Protein AF-A0A7M3XMI4-F1 (afdb_monomer_lite)

Structure (mmCIF, N/CA/C/O backbone):
data_AF-A0A7M3XMI4-F1
#
_entry.id   AF-A0A7M3XMI4-F1
#
loop_
_atom_site.group_PDB
_atom_site.id
_atom_site.type_symbol
_atom_site.label_atom_id
_atom_site.label_alt_id
_atom_site.label_comp_id
_atom_site.label_asym_id
_atom_site.label_entity_id
_atom_site.label_seq_id
_atom_site.pdbx_PDB_ins_code
_atom_site.Cartn_x
_atom_site.Cartn_y
_atom_site.Cartn_z
_atom_site.occupancy
_atom_site.B_iso_or_equiv
_atom_site.auth_seq_id
_atom_site.auth_comp_id
_atom_site.auth_asym_id
_atom_site.auth_atom_id
_atom_site.pdbx_PDB_model_num
ATOM 1 N N . MET A 1 1 ? -15.483 0.957 11.793 1.00 88.44 1 MET A N 1
ATOM 2 C CA . MET A 1 1 ? -15.196 -0.340 11.145 1.00 88.44 1 MET A CA 1
ATOM 3 C C . MET A 1 1 ? -15.914 -0.475 9.823 1.00 88.44 1 MET A C 1
ATOM 5 O O . MET A 1 1 ? -15.221 -0.377 8.829 1.00 88.44 1 MET A O 1
ATOM 9 N N . GLY A 1 2 ? -17.250 -0.562 9.784 1.00 89.38 2 GLY A N 1
ATOM 10 C CA . GLY A 1 2 ? -17.995 -0.797 8.534 1.00 89.38 2 GLY A CA 1
ATOM 11 C C . GLY A 1 2 ? -17.576 0.072 7.342 1.00 89.38 2 GLY A C 1
ATOM 12 O O . GLY A 1 2 ? -17.250 -0.465 6.293 1.00 89.38 2 GLY A O 1
ATOM 13 N N . ILE A 1 3 ? -17.485 1.396 7.522 1.00 91.50 3 ILE A N 1
ATOM 14 C CA . ILE A 1 3 ? -17.041 2.318 6.457 1.00 91.50 3 ILE A CA 1
ATOM 15 C C . ILE A 1 3 ? -15.616 1.995 5.978 1.00 91.50 3 ILE A C 1
ATOM 17 O O . ILE A 1 3 ? -15.371 1.897 4.783 1.00 91.50 3 ILE A O 1
ATOM 21 N N . ILE A 1 4 ? -14.679 1.788 6.906 1.00 91.50 4 ILE A N 1
ATOM 22 C CA . ILE A 1 4 ? -13.281 1.481 6.572 1.00 91.50 4 ILE A CA 1
ATOM 23 C C . ILE A 1 4 ? -13.189 0.137 5.844 1.00 91.50 4 ILE A C 1
ATOM 25 O O . ILE A 1 4 ? -12.456 0.021 4.874 1.00 91.50 4 ILE A O 1
ATOM 29 N N . SER A 1 5 ? -13.972 -0.863 6.247 1.00 92.81 5 SER A N 1
ATOM 30 C CA . SER A 1 5 ? -14.013 -2.164 5.571 1.00 92.81 5 SER A CA 1
ATOM 31 C C . SER A 1 5 ? -14.500 -2.063 4.130 1.00 92.81 5 SER A C 1
ATOM 33 O O . SER A 1 5 ? -13.981 -2.774 3.281 1.00 92.81 5 SER A O 1
ATOM 35 N N . ILE A 1 6 ? -15.440 -1.160 3.836 1.00 94.00 6 ILE A N 1
ATOM 36 C CA . ILE A 1 6 ? -15.873 -0.889 2.458 1.00 94.00 6 ILE A CA 1
ATOM 37 C C . ILE A 1 6 ? -14.713 -0.312 1.639 1.00 94.00 6 ILE A C 1
ATOM 39 O O . ILE A 1 6 ? -14.473 -0.773 0.529 1.00 94.00 6 ILE A O 1
ATOM 43 N N . PHE A 1 7 ? -13.950 0.636 2.193 1.00 93.75 7 PHE A N 1
ATOM 44 C CA . PHE A 1 7 ? -12.753 1.148 1.518 1.00 93.75 7 PHE A CA 1
ATOM 45 C C . PHE A 1 7 ? -11.704 0.058 1.276 1.00 93.75 7 PHE A C 1
ATOM 47 O O . PHE A 1 7 ? -11.093 0.039 0.215 1.00 93.75 7 PHE A O 1
ATOM 54 N N . MET A 1 8 ? -11.544 -0.887 2.205 1.00 95.81 8 MET A N 1
ATOM 55 C CA . MET A 1 8 ? -10.636 -2.025 2.020 1.00 95.81 8 MET A CA 1
ATOM 56 C C . MET A 1 8 ? -11.102 -2.958 0.894 1.00 95.81 8 MET A C 1
ATOM 58 O O . MET A 1 8 ? -10.282 -3.411 0.106 1.00 95.81 8 MET A O 1
ATOM 62 N N . VAL A 1 9 ? -12.415 -3.185 0.751 1.00 95.81 9 VAL A N 1
ATOM 63 C CA . VAL A 1 9 ? -12.970 -3.920 -0.400 1.00 95.81 9 VAL A CA 1
ATOM 64 C C . VAL A 1 9 ? -12.641 -3.205 -1.711 1.00 95.81 9 VAL A C 1
ATOM 66 O O . VAL A 1 9 ? -12.188 -3.846 -2.655 1.00 95.81 9 VAL A O 1
ATOM 69 N N . LEU A 1 10 ? -12.828 -1.883 -1.770 1.00 94.00 10 LEU A N 1
ATOM 70 C CA . LEU A 1 10 ? -12.463 -1.095 -2.952 1.00 94.00 10 LEU A CA 1
ATOM 71 C C . LEU A 1 10 ? -10.960 -1.172 -3.248 1.00 94.00 10 LEU A C 1
ATOM 73 O O . LEU A 1 10 ? -10.587 -1.296 -4.409 1.00 94.00 10 LEU A O 1
ATOM 77 N N . GLY A 1 11 ? -10.113 -1.165 -2.215 1.00 92.31 11 GLY A N 1
ATOM 78 C CA . GLY A 1 11 ? -8.669 -1.366 -2.349 1.00 92.31 11 GLY A CA 1
ATOM 79 C C . GLY A 1 11 ? -8.318 -2.720 -2.965 1.00 92.31 11 GLY A C 1
ATOM 80 O O . GLY A 1 11 ? -7.512 -2.778 -3.889 1.00 92.31 11 GLY A O 1
ATOM 81 N N . THR A 1 12 ? -8.980 -3.798 -2.534 1.00 94.31 12 THR A N 1
ATOM 82 C CA . THR A 1 12 ? -8.828 -5.125 -3.152 1.00 94.31 12 THR A CA 1
ATOM 83 C C . THR A 1 12 ? -9.244 -5.123 -4.618 1.00 94.31 12 THR A C 1
ATOM 85 O O . THR A 1 12 ? -8.513 -5.645 -5.451 1.00 94.31 12 THR A O 1
ATOM 88 N N . PHE A 1 13 ? -10.389 -4.523 -4.955 1.00 94.44 13 PHE A N 1
ATOM 89 C CA . PHE A 1 13 ? -10.815 -4.423 -6.353 1.00 94.44 13 PHE A CA 1
ATOM 90 C C . PHE A 1 13 ? -9.825 -3.620 -7.194 1.00 94.44 13 PHE A C 1
ATOM 92 O O . PHE A 1 13 ? -9.484 -4.053 -8.288 1.00 94.44 13 PHE A O 1
ATOM 99 N N . SER A 1 14 ? -9.334 -2.493 -6.676 1.00 92.69 14 SER A N 1
ATOM 100 C CA . SER A 1 14 ? -8.321 -1.687 -7.357 1.00 92.69 14 SER A CA 1
ATOM 101 C C . SER A 1 14 ? -7.074 -2.512 -7.656 1.00 92.69 14 SER A C 1
ATOM 103 O O . SER A 1 14 ? -6.622 -2.517 -8.790 1.00 92.69 14 SER A O 1
ATOM 105 N N . ALA A 1 15 ? -6.567 -3.259 -6.676 1.00 92.88 15 ALA A N 1
ATOM 106 C CA . ALA A 1 15 ? -5.376 -4.087 -6.838 1.00 92.88 15 ALA A CA 1
ATOM 107 C C . ALA A 1 15 ? -5.550 -5.257 -7.820 1.00 92.88 15 ALA A C 1
ATOM 109 O O . ALA A 1 15 ? -4.572 -5.701 -8.398 1.00 92.88 15 ALA A O 1
ATOM 110 N N . ILE A 1 16 ? -6.776 -5.752 -8.021 1.00 90.88 16 ILE A N 1
ATOM 111 C CA . ILE A 1 16 ? -7.072 -6.785 -9.031 1.00 90.88 16 ILE A CA 1
ATOM 112 C C . ILE A 1 16 ? -7.164 -6.175 -10.434 1.00 90.88 16 ILE A C 1
ATOM 114 O O . ILE A 1 16 ? -6.830 -6.827 -11.417 1.00 90.88 16 ILE A O 1
ATOM 118 N N . VAL A 1 17 ? -7.659 -4.942 -10.540 1.00 92.88 17 VAL A N 1
ATOM 119 C CA . VAL A 1 17 ? -7.855 -4.263 -11.828 1.00 92.88 17 VAL A CA 1
ATOM 120 C C . VAL A 1 17 ? -6.558 -3.631 -12.335 1.00 92.88 17 VAL A C 1
ATOM 122 O O . VAL A 1 17 ? -6.354 -3.583 -13.542 1.00 92.88 17 VAL A O 1
ATOM 125 N N . SER A 1 18 ? -5.683 -3.167 -11.442 1.00 91.94 18 SER A N 1
ATOM 126 C CA . SER A 1 18 ? -4.421 -2.517 -11.807 1.00 91.94 18 SER A CA 1
ATOM 127 C C . SER A 1 18 ? -3.514 -3.353 -12.727 1.00 91.94 18 SER A C 1
ATOM 129 O O . SER A 1 18 ? -3.120 -2.781 -13.736 1.00 91.94 18 SER A O 1
ATOM 131 N N . PRO A 1 19 ? -3.232 -4.654 -12.475 1.00 87.88 19 PRO A N 1
ATOM 132 C CA . PRO A 1 19 ? -2.371 -5.450 -13.358 1.00 87.88 19 PRO A CA 1
ATOM 133 C C . PRO A 1 19 ? -2.937 -5.516 -14.768 1.00 87.88 19 PRO A C 1
ATOM 135 O O . PRO A 1 19 ? -2.289 -5.121 -15.721 1.00 87.88 19 PRO A O 1
ATOM 138 N N . PHE A 1 20 ? -4.229 -5.834 -14.873 1.00 88.69 20 PHE A N 1
ATOM 139 C CA . PHE A 1 20 ? -4.921 -5.870 -16.155 1.00 88.69 20 PHE A CA 1
ATOM 140 C C . PHE A 1 20 ? -4.831 -4.542 -16.925 1.00 88.69 20 PHE A C 1
ATOM 142 O O . PHE A 1 20 ? -4.729 -4.543 -18.149 1.00 88.69 20 PHE A O 1
ATOM 149 N N . LEU A 1 21 ? -4.901 -3.401 -16.228 1.00 89.81 21 LEU A N 1
ATOM 150 C CA . LEU A 1 21 ? -4.742 -2.093 -16.862 1.00 89.81 21 LEU A CA 1
ATOM 151 C C . LEU A 1 21 ? -3.305 -1.839 -17.319 1.00 89.81 21 LEU A C 1
ATOM 153 O O . LEU A 1 21 ? -3.144 -1.254 -18.383 1.00 89.81 21 LEU A O 1
ATOM 157 N N . VAL A 1 22 ? -2.300 -2.247 -16.542 1.00 89.56 22 VAL A N 1
ATOM 158 C CA . VAL A 1 22 ? -0.886 -2.099 -16.916 1.00 89.56 22 VAL A CA 1
ATOM 159 C C . VAL A 1 22 ? -0.580 -2.964 -18.133 1.00 89.56 22 VAL A C 1
ATOM 161 O O . VAL A 1 22 ? -0.219 -2.395 -19.154 1.00 89.56 22 VAL A O 1
ATOM 164 N N . ASP A 1 23 ? -0.900 -4.259 -18.095 1.00 87.31 23 ASP A N 1
ATOM 165 C CA . ASP A 1 23 ? -0.691 -5.192 -19.216 1.00 87.31 23 ASP A CA 1
ATOM 166 C C . ASP A 1 23 ? -1.376 -4.718 -20.511 1.00 87.31 23 ASP A C 1
ATOM 168 O O . ASP A 1 23 ? -0.933 -4.990 -21.621 1.00 87.31 23 ASP A O 1
ATOM 172 N N . THR A 1 24 ? -2.508 -4.013 -20.391 1.00 87.19 24 THR A N 1
ATOM 173 C CA . THR A 1 24 ? -3.243 -3.493 -21.556 1.00 87.19 24 THR A CA 1
ATOM 174 C C . THR A 1 24 ? -2.645 -2.195 -22.104 1.00 87.19 24 THR A C 1
ATOM 176 O O . THR A 1 24 ? -2.820 -1.889 -23.284 1.00 87.19 24 THR A O 1
ATOM 179 N N . LEU A 1 25 ? -2.043 -1.369 -21.248 1.00 88.81 25 LEU A N 1
ATOM 180 C CA . LEU A 1 25 ? -1.592 -0.019 -21.599 1.00 88.81 25 LEU A CA 1
ATOM 181 C C . LEU A 1 25 ? -0.086 0.069 -21.850 1.00 88.81 25 LEU A C 1
ATOM 183 O O . LEU A 1 25 ? 0.354 1.061 -22.428 1.00 88.81 25 LEU A O 1
ATOM 187 N N . LEU A 1 26 ? 0.678 -0.920 -21.398 1.00 90.38 26 LEU A N 1
ATOM 188 C CA . LEU A 1 26 ? 2.130 -0.926 -21.400 1.00 90.38 26 LEU A CA 1
ATOM 189 C C . LEU A 1 26 ? 2.587 -2.276 -21.986 1.00 90.38 26 LEU A C 1
ATOM 191 O O . LEU A 1 26 ? 2.638 -3.252 -21.245 1.00 90.38 26 LEU A O 1
ATOM 195 N N . PRO A 1 27 ? 2.792 -2.366 -23.317 1.00 88.94 27 PRO A N 1
ATOM 196 C CA . PRO A 1 27 ? 3.176 -3.619 -23.966 1.00 88.94 27 PRO A CA 1
ATOM 197 C C . PRO A 1 27 ? 4.574 -4.064 -23.532 1.00 88.94 27 PRO A C 1
ATOM 199 O O . PRO A 1 27 ? 5.458 -3.231 -23.336 1.00 88.94 27 PRO A O 1
ATOM 202 N N . ASP A 1 28 ? 4.767 -5.379 -23.427 1.00 88.38 28 ASP A N 1
ATOM 203 C CA . ASP A 1 28 ? 6.043 -5.966 -23.001 1.00 88.38 28 ASP A CA 1
ATOM 204 C C . ASP A 1 28 ? 7.144 -5.806 -24.062 1.00 88.38 28 ASP A C 1
ATOM 206 O O . ASP A 1 28 ? 8.312 -5.699 -23.717 1.00 88.38 28 ASP A O 1
ATOM 210 N N . ASP A 1 29 ? 6.776 -5.797 -25.347 1.00 89.88 29 ASP A N 1
ATOM 211 C CA . ASP A 1 29 ? 7.712 -5.748 -26.474 1.00 89.88 29 ASP A CA 1
ATOM 212 C C . ASP A 1 29 ? 7.720 -4.352 -27.111 1.00 89.88 29 ASP A C 1
ATOM 214 O O . ASP A 1 29 ? 6.685 -3.846 -27.565 1.00 89.88 29 ASP A O 1
ATOM 218 N N . PHE A 1 30 ? 8.900 -3.729 -27.166 1.00 91.75 30 PHE A N 1
ATOM 219 C CA . PHE A 1 30 ? 9.074 -2.416 -27.778 1.00 91.75 30 PHE A CA 1
ATOM 220 C C . PHE A 1 30 ? 8.755 -2.424 -29.283 1.00 91.75 30 PHE A C 1
ATOM 222 O O . PHE A 1 30 ? 8.251 -1.422 -29.799 1.00 91.75 30 PHE A O 1
ATOM 229 N N . GLU A 1 31 ? 8.923 -3.553 -29.986 1.00 91.81 31 GLU A N 1
ATOM 230 C CA . GLU A 1 31 ? 8.556 -3.683 -31.404 1.00 91.81 31 GLU A CA 1
ATOM 231 C C . GLU A 1 31 ? 7.053 -3.458 -31.658 1.00 91.81 31 GLU A C 1
ATOM 233 O O . GLU A 1 31 ? 6.658 -3.071 -32.765 1.00 91.81 31 GLU A O 1
ATOM 238 N N . GLU A 1 32 ? 6.194 -3.660 -30.650 1.00 89.94 32 GLU A N 1
ATOM 239 C CA . GLU A 1 32 ? 4.760 -3.356 -30.745 1.00 89.94 32 GLU A CA 1
ATOM 240 C C . GLU A 1 32 ? 4.476 -1.846 -30.759 1.00 89.94 32 GLU A C 1
ATOM 242 O O . GLU A 1 32 ? 3.444 -1.410 -31.287 1.00 89.94 32 GLU A O 1
ATOM 247 N N . ILE A 1 33 ? 5.388 -1.046 -30.201 1.00 89.38 33 ILE A N 1
ATOM 248 C CA . ILE A 1 33 ? 5.330 0.418 -30.188 1.00 89.38 33 ILE A CA 1
ATOM 249 C C . ILE A 1 33 ? 6.005 0.975 -31.436 1.00 89.38 33 ILE A C 1
ATOM 251 O O . ILE A 1 33 ? 5.394 1.746 -32.184 1.00 89.38 33 ILE A O 1
ATOM 255 N N . GLU A 1 34 ? 7.256 0.583 -31.660 1.00 91.50 34 GLU A N 1
ATOM 256 C CA . GLU A 1 34 ? 8.078 1.025 -32.776 1.00 91.50 34 GLU A CA 1
ATOM 257 C C . GLU A 1 34 ? 8.730 -0.191 -33.445 1.00 91.50 34 GLU A C 1
ATOM 259 O O . GLU A 1 34 ? 9.634 -0.791 -32.876 1.00 91.50 34 GLU A O 1
ATOM 264 N N . PRO A 1 35 ? 8.312 -0.577 -34.663 1.00 93.12 35 PRO A N 1
ATOM 265 C CA . PRO A 1 35 ? 8.911 -1.713 -35.357 1.00 93.12 35 PRO A CA 1
ATOM 266 C C . PRO A 1 35 ? 10.383 -1.472 -35.709 1.00 93.12 35 PRO A C 1
ATOM 268 O O . PRO A 1 35 ? 10.725 -0.392 -36.197 1.00 93.12 35 PRO A O 1
ATOM 271 N N . TYR A 1 36 ? 11.222 -2.507 -35.587 1.00 92.88 36 TYR A N 1
ATOM 272 C CA . TYR A 1 36 ? 12.648 -2.410 -35.912 1.00 92.88 36 TYR A CA 1
ATOM 273 C C . TYR A 1 36 ? 12.891 -1.869 -37.339 1.00 92.88 36 TYR A C 1
ATOM 275 O O . TYR A 1 36 ? 12.364 -2.427 -38.318 1.00 92.88 36 TYR A O 1
ATOM 283 N N . PRO A 1 37 ? 13.720 -0.821 -37.518 1.00 92.00 37 PRO A N 1
ATOM 284 C CA . PRO A 1 37 ? 13.948 -0.200 -38.818 1.00 92.00 37 PRO A CA 1
ATOM 285 C C . PRO A 1 37 ? 14.926 -1.029 -39.667 1.00 92.00 37 PRO A C 1
ATOM 287 O O . PRO A 1 37 ? 16.099 -0.695 -39.829 1.00 92.00 37 PRO A O 1
ATOM 290 N N . VAL A 1 38 ? 14.435 -2.116 -40.272 1.00 91.88 38 VAL A N 1
ATOM 291 C CA . VAL A 1 38 ? 15.240 -3.050 -41.091 1.00 91.88 38 VAL A CA 1
ATOM 292 C C . VAL A 1 38 ? 16.009 -2.327 -42.209 1.00 91.88 38 VAL A C 1
ATOM 294 O O . VAL A 1 38 ? 17.209 -2.563 -42.395 1.00 91.88 38 VAL A O 1
ATOM 297 N N . ASP A 1 39 ? 15.324 -1.421 -42.912 1.00 93.12 39 ASP A N 1
ATOM 298 C CA . ASP A 1 39 ? 15.862 -0.604 -44.010 1.00 93.12 39 ASP A CA 1
ATOM 299 C C . ASP A 1 39 ? 16.403 0.764 -43.540 1.00 93.12 39 ASP A C 1
ATOM 301 O O . ASP A 1 39 ? 16.751 1.609 -44.369 1.00 93.12 39 ASP A O 1
ATOM 305 N N . GLY A 1 40 ? 16.460 0.989 -42.224 1.00 88.75 40 GLY A N 1
ATOM 306 C CA . GLY A 1 40 ? 16.987 2.208 -41.622 1.00 88.75 40 GLY A CA 1
ATOM 307 C C . GLY A 1 40 ? 18.504 2.327 -41.741 1.00 88.75 40 GLY A C 1
ATOM 308 O O . GLY A 1 40 ? 19.232 1.355 -41.985 1.00 88.75 40 GLY A O 1
ATOM 309 N N . SER A 1 41 ? 18.980 3.550 -41.558 1.00 94.25 41 SER A N 1
ATOM 310 C CA . SER A 1 41 ? 20.386 3.865 -41.343 1.00 94.25 41 SER A CA 1
ATOM 311 C C . SER A 1 41 ? 20.917 3.220 -40.058 1.00 94.25 41 SER A C 1
ATOM 313 O O . SER A 1 41 ? 20.162 2.842 -39.167 1.00 94.25 41 SER A O 1
ATOM 315 N N . GLU A 1 42 ? 22.242 3.103 -39.949 1.00 94.38 42 GLU A N 1
ATOM 316 C CA . GLU A 1 42 ? 22.880 2.596 -38.722 1.00 94.38 42 GLU A CA 1
ATOM 317 C C . GLU A 1 42 ? 22.590 3.487 -37.502 1.00 94.38 42 GLU A C 1
ATOM 319 O O . GLU A 1 42 ? 22.568 2.994 -36.384 1.00 94.38 42 GLU A O 1
ATOM 324 N N . GLU A 1 43 ? 22.349 4.784 -37.718 1.00 92.69 43 GLU A N 1
ATOM 325 C CA . GLU A 1 43 ? 21.958 5.725 -36.662 1.00 92.69 43 GLU A CA 1
ATOM 326 C C . GLU A 1 43 ? 20.541 5.425 -36.156 1.00 92.69 43 GLU A C 1
ATOM 328 O O . GLU A 1 43 ? 20.355 5.262 -34.958 1.00 92.69 43 GLU A O 1
ATOM 333 N N . GLU A 1 44 ? 19.577 5.237 -37.064 1.00 91.50 44 GLU A N 1
ATOM 334 C CA . GLU A 1 44 ? 18.193 4.881 -36.708 1.00 91.50 44 GLU A CA 1
ATOM 335 C C . GLU A 1 44 ? 18.108 3.526 -35.988 1.00 91.50 44 GLU A C 1
ATOM 337 O O . GLU A 1 44 ? 17.315 3.362 -35.068 1.00 91.50 44 GLU A O 1
ATOM 342 N N . LYS A 1 45 ? 18.938 2.549 -36.375 1.00 92.94 45 LYS A N 1
ATOM 343 C CA . LYS A 1 45 ? 19.003 1.249 -35.686 1.00 92.94 45 LYS A CA 1
ATOM 344 C C . LYS A 1 45 ? 19.587 1.367 -34.282 1.00 92.94 45 LYS A C 1
ATOM 346 O O . LYS A 1 45 ? 19.084 0.723 -33.373 1.00 92.94 45 LYS A O 1
ATOM 351 N N . ALA A 1 46 ? 20.622 2.188 -34.111 1.00 94.00 46 ALA A N 1
ATOM 352 C CA . ALA A 1 46 ? 21.236 2.408 -32.806 1.00 94.00 46 ALA A CA 1
ATOM 353 C C . ALA A 1 46 ? 20.304 3.167 -31.847 1.00 94.00 46 ALA A C 1
ATOM 355 O O . ALA A 1 46 ? 20.227 2.808 -30.678 1.00 94.00 46 ALA A O 1
ATOM 356 N N . GLU A 1 47 ? 19.578 4.177 -32.337 1.00 92.06 47 GLU A N 1
ATOM 357 C CA . GLU A 1 47 ? 18.571 4.904 -31.548 1.00 92.06 47 GLU A CA 1
ATOM 358 C C . GLU A 1 47 ? 17.423 3.979 -31.125 1.00 92.06 47 GLU A C 1
ATOM 360 O O . GLU A 1 47 ? 16.975 4.020 -29.982 1.00 92.06 47 GLU A O 1
ATOM 365 N N . TRP A 1 48 ? 16.987 3.094 -32.025 1.00 94.88 48 TRP A N 1
ATOM 366 C CA . TRP A 1 48 ? 15.972 2.096 -31.706 1.00 94.88 48 TRP A CA 1
ATOM 367 C C . TRP A 1 48 ? 16.431 1.133 -30.601 1.00 94.88 48 TRP A C 1
ATOM 369 O O . TRP A 1 48 ? 15.693 0.920 -29.646 1.00 94.88 48 TRP A O 1
ATOM 379 N N . GLU A 1 49 ? 17.657 0.602 -30.692 1.00 93.69 49 GLU A N 1
ATOM 380 C CA . GLU A 1 49 ? 18.231 -0.294 -29.670 1.00 93.69 49 GLU A CA 1
ATOM 381 C C . GLU A 1 49 ? 18.381 0.409 -28.305 1.00 93.69 49 GLU A C 1
ATOM 383 O O . GLU A 1 49 ? 18.184 -0.207 -27.261 1.00 93.69 49 GLU A O 1
ATOM 388 N N . GLU A 1 50 ? 18.697 1.708 -28.281 1.00 90.94 50 GLU A N 1
ATOM 389 C CA . GLU A 1 50 ? 18.728 2.495 -27.040 1.00 90.94 50 GLU A CA 1
ATOM 390 C C . GLU A 1 50 ? 17.326 2.655 -26.427 1.00 90.94 50 GLU A C 1
ATOM 392 O O . GLU A 1 50 ? 17.151 2.484 -25.216 1.00 90.94 50 GLU A O 1
ATOM 397 N N . ASN A 1 51 ? 16.321 2.934 -27.260 1.00 90.94 51 ASN A N 1
ATOM 398 C CA . ASN A 1 51 ? 14.933 3.071 -26.821 1.00 90.94 51 ASN A CA 1
ATOM 399 C C . ASN A 1 51 ? 14.333 1.741 -26.341 1.00 90.94 51 ASN A C 1
ATOM 401 O O . ASN A 1 51 ? 13.575 1.749 -25.372 1.00 90.94 51 ASN A O 1
ATOM 405 N N . GLU A 1 52 ? 14.688 0.617 -26.971 1.00 94.25 52 GLU A N 1
ATOM 406 C CA . GLU A 1 52 ? 14.307 -0.733 -26.533 1.00 94.25 52 GLU A CA 1
ATOM 407 C C . GLU A 1 52 ? 14.821 -1.001 -25.114 1.00 94.25 52 GLU A C 1
ATOM 409 O O . GLU A 1 52 ? 14.045 -1.356 -24.232 1.00 94.25 52 GLU A O 1
ATOM 414 N N . VAL A 1 53 ? 16.104 -0.731 -24.851 1.00 91.62 53 VAL A N 1
ATOM 415 C CA . VAL A 1 53 ? 16.692 -0.910 -23.512 1.00 91.62 53 VAL A CA 1
ATOM 416 C C . VAL A 1 53 ? 15.992 -0.034 -22.472 1.00 91.62 53 VAL A C 1
ATOM 418 O O . VAL A 1 53 ? 15.682 -0.496 -21.375 1.00 91.62 53 VAL A O 1
ATOM 421 N N . PHE A 1 54 ? 15.712 1.228 -22.805 1.00 89.75 54 PHE A N 1
ATOM 422 C CA . PHE A 1 54 ? 14.957 2.116 -21.920 1.00 89.75 54 PHE A CA 1
ATOM 423 C C . PHE A 1 54 ? 13.542 1.588 -21.641 1.00 89.75 54 PHE A C 1
ATOM 425 O O . PHE A 1 54 ? 13.042 1.691 -20.517 1.00 89.75 54 PHE A O 1
ATOM 432 N N . TRP A 1 55 ? 12.882 1.047 -22.666 1.00 92.75 55 TRP A N 1
ATOM 433 C CA . TRP A 1 55 ? 11.548 0.478 -22.552 1.00 92.75 55 TRP A CA 1
ATOM 434 C C . TRP A 1 55 ? 11.537 -0.758 -21.649 1.00 92.75 55 TRP A C 1
ATOM 436 O O . TRP A 1 55 ? 10.704 -0.834 -20.747 1.00 92.75 55 TRP A O 1
ATOM 446 N N . ASP A 1 56 ? 12.500 -1.662 -21.812 1.00 92.50 56 ASP A N 1
ATOM 447 C CA . ASP A 1 56 ? 12.645 -2.856 -20.976 1.00 92.50 56 ASP A CA 1
ATOM 448 C C . ASP A 1 56 ? 12.825 -2.494 -19.493 1.00 92.50 56 ASP A C 1
ATOM 450 O O . ASP A 1 56 ? 12.151 -3.056 -18.627 1.00 92.50 56 ASP A O 1
ATOM 454 N N . GLU A 1 57 ? 13.665 -1.498 -19.184 1.00 90.75 57 GLU A N 1
ATOM 455 C CA . GLU A 1 57 ? 13.847 -1.007 -17.810 1.00 90.75 57 GLU A CA 1
ATOM 456 C C . GLU A 1 57 ? 12.553 -0.402 -17.227 1.00 90.75 57 GLU A C 1
ATOM 458 O O . GLU A 1 57 ? 12.265 -0.539 -16.032 1.00 90.75 57 GLU A O 1
ATOM 463 N N . LEU A 1 58 ? 11.745 0.266 -18.059 1.00 91.06 58 LEU A N 1
ATOM 464 C CA . LEU A 1 58 ? 10.436 0.792 -17.665 1.00 91.06 58 LEU A CA 1
ATOM 465 C C . LEU A 1 58 ? 9.446 -0.341 -17.363 1.00 91.06 58 LEU A C 1
ATOM 467 O O . LEU A 1 58 ? 8.755 -0.281 -16.341 1.00 91.06 58 LEU A O 1
ATOM 471 N N . VAL A 1 59 ? 9.361 -1.344 -18.240 1.00 92.50 59 VAL A N 1
ATOM 472 C CA . VAL A 1 59 ? 8.479 -2.510 -18.088 1.00 92.50 59 VAL A CA 1
ATOM 473 C C . VAL A 1 59 ? 8.843 -3.281 -16.818 1.00 92.50 59 VAL A C 1
ATOM 475 O O . VAL A 1 59 ? 7.963 -3.530 -15.992 1.00 92.50 59 VAL A O 1
ATOM 478 N N . GLU A 1 60 ? 10.130 -3.573 -16.599 1.00 91.75 60 GLU A N 1
ATOM 479 C CA . GLU A 1 60 ? 10.620 -4.280 -15.406 1.00 91.75 60 GLU A CA 1
ATOM 480 C C . GLU A 1 60 ? 10.240 -3.537 -14.114 1.00 91.75 60 GLU A C 1
ATOM 482 O O . GLU A 1 60 ? 9.710 -4.136 -13.175 1.00 91.75 60 GLU A O 1
ATOM 487 N N . TYR A 1 61 ? 10.409 -2.210 -14.083 1.00 91.62 61 TYR A N 1
ATOM 488 C CA . TYR A 1 61 ? 9.999 -1.389 -12.942 1.00 91.62 61 TYR A CA 1
ATOM 489 C C . TYR A 1 61 ? 8.497 -1.507 -12.632 1.00 91.62 61 TYR A C 1
ATOM 491 O O . TYR A 1 61 ? 8.095 -1.614 -11.464 1.00 91.62 61 TYR A O 1
ATOM 499 N N . TYR A 1 62 ? 7.644 -1.473 -13.661 1.00 91.88 62 TYR A N 1
ATOM 500 C CA . TYR A 1 62 ? 6.202 -1.612 -13.473 1.00 91.88 62 TYR A CA 1
ATOM 501 C C . TYR A 1 62 ? 5.808 -3.028 -13.055 1.00 91.88 62 TYR A C 1
ATOM 503 O O . TYR A 1 62 ? 4.937 -3.148 -12.192 1.00 91.88 62 TYR A O 1
ATOM 511 N N . ASP A 1 63 ? 6.454 -4.072 -13.573 1.00 91.62 63 ASP A N 1
ATOM 512 C CA . ASP A 1 63 ? 6.201 -5.457 -13.161 1.00 91.62 63 ASP A CA 1
ATOM 513 C C . ASP A 1 63 ? 6.518 -5.667 -11.668 1.00 91.62 63 ASP A C 1
ATOM 515 O O . ASP A 1 63 ? 5.684 -6.158 -10.894 1.00 91.62 63 ASP A O 1
ATOM 519 N N . GLU A 1 64 ? 7.662 -5.159 -11.192 1.00 92.00 64 GLU A N 1
ATOM 520 C CA . GLU A 1 64 ? 8.003 -5.198 -9.765 1.00 92.00 64 GLU A CA 1
ATOM 521 C C . GLU A 1 64 ? 6.972 -4.454 -8.899 1.00 92.00 64 GLU A C 1
ATOM 523 O O . GLU A 1 64 ? 6.526 -4.950 -7.851 1.00 92.00 64 GLU A O 1
ATOM 528 N N . MET A 1 65 ? 6.551 -3.262 -9.336 1.00 91.94 65 MET A N 1
ATOM 529 C CA . MET A 1 65 ? 5.498 -2.489 -8.672 1.00 91.94 65 MET A CA 1
ATOM 530 C C . MET A 1 65 ? 4.166 -3.242 -8.652 1.00 91.94 65 MET A C 1
ATOM 532 O O . MET A 1 65 ? 3.454 -3.212 -7.637 1.00 91.94 65 MET A O 1
ATOM 536 N N . MET A 1 66 ? 3.833 -3.943 -9.735 1.00 92.19 66 MET A N 1
ATOM 537 C CA . MET A 1 66 ? 2.611 -4.723 -9.834 1.00 92.19 66 MET A CA 1
ATOM 538 C C . MET A 1 66 ? 2.594 -5.875 -8.831 1.00 92.19 66 MET A C 1
ATOM 540 O O . MET A 1 66 ? 1.582 -6.060 -8.144 1.00 92.19 66 MET A O 1
ATOM 544 N N . GLY A 1 67 ? 3.727 -6.543 -8.611 1.00 91.19 67 GLY A N 1
ATOM 545 C CA . GLY A 1 67 ? 3.871 -7.539 -7.547 1.00 91.19 67 GLY A CA 1
ATOM 546 C C . GLY A 1 67 ? 3.546 -6.988 -6.148 1.00 91.19 67 GLY A C 1
ATOM 547 O O . GLY A 1 67 ? 2.890 -7.651 -5.335 1.00 91.19 67 GLY A O 1
ATOM 548 N N . VAL A 1 68 ? 3.926 -5.739 -5.847 1.00 93.75 68 VAL A N 1
ATOM 549 C CA . VAL A 1 68 ? 3.557 -5.087 -4.573 1.00 93.75 68 VAL A CA 1
ATOM 550 C C . VAL A 1 68 ? 2.070 -4.741 -4.524 1.00 93.75 68 VAL A C 1
ATOM 552 O O . VAL A 1 68 ? 1.440 -4.902 -3.473 1.00 93.75 68 VAL A O 1
ATOM 555 N N . ILE A 1 69 ? 1.487 -4.299 -5.639 1.00 93.62 69 ILE A N 1
ATOM 556 C CA . ILE A 1 69 ? 0.054 -3.994 -5.738 1.00 93.62 69 ILE A CA 1
ATOM 557 C C . ILE A 1 69 ? -0.792 -5.249 -5.492 1.00 93.62 69 ILE A C 1
ATOM 559 O O . ILE A 1 69 ? -1.781 -5.177 -4.757 1.00 93.62 69 ILE A O 1
ATOM 563 N N . GLU A 1 70 ? -0.393 -6.413 -6.003 1.00 92.38 70 GLU A N 1
ATOM 564 C CA . GLU A 1 70 ? -1.077 -7.680 -5.721 1.00 92.38 70 GLU A CA 1
ATOM 565 C C . GLU A 1 70 ? -1.070 -8.019 -4.223 1.00 92.38 70 GLU A C 1
ATOM 567 O O . GLU A 1 70 ? -2.114 -8.327 -3.628 1.00 92.38 70 GLU A O 1
ATOM 572 N N . LEU A 1 71 ? 0.093 -7.894 -3.574 1.00 94.06 71 LEU A N 1
ATOM 573 C CA . LEU A 1 71 ? 0.226 -8.091 -2.128 1.00 94.06 71 LEU A CA 1
ATOM 574 C C . LEU A 1 71 ? -0.606 -7.074 -1.335 1.00 94.06 71 LEU A C 1
ATOM 576 O O . LEU A 1 71 ? -1.224 -7.431 -0.325 1.00 94.06 71 LEU A O 1
ATOM 580 N N . GLN A 1 72 ? -0.679 -5.825 -1.798 1.00 94.75 72 GLN A N 1
ATOM 581 C CA . GLN A 1 72 ? -1.561 -4.802 -1.237 1.00 94.75 72 GLN A CA 1
ATOM 582 C C . GLN A 1 72 ? -3.038 -5.186 -1.388 1.00 94.75 72 GLN A C 1
ATOM 584 O O . GLN A 1 72 ? -3.834 -4.955 -0.469 1.00 94.75 72 GLN A O 1
ATOM 589 N N . GLY A 1 73 ? -3.418 -5.806 -2.504 1.00 95.25 73 GLY A N 1
ATOM 590 C CA . GLY A 1 73 ? -4.757 -6.341 -2.734 1.00 95.25 73 GLY A CA 1
ATOM 591 C C . GLY A 1 73 ? -5.138 -7.414 -1.721 1.00 95.25 73 GLY A C 1
ATOM 592 O O . GLY A 1 73 ? -6.210 -7.334 -1.107 1.00 95.25 73 GLY A O 1
ATOM 593 N N . LEU A 1 74 ? -4.234 -8.369 -1.480 1.00 95.62 74 LEU A N 1
ATOM 594 C CA . LEU A 1 74 ? -4.397 -9.410 -0.463 1.00 95.62 74 LEU A CA 1
ATOM 595 C C . LEU A 1 74 ? -4.483 -8.816 0.949 1.00 95.62 74 LEU A C 1
ATOM 597 O O . LEU A 1 74 ? -5.373 -9.177 1.723 1.00 95.62 74 LEU A O 1
ATOM 601 N N . HIS A 1 75 ? -3.590 -7.884 1.287 1.00 96.38 75 HIS A N 1
ATOM 602 C CA . HIS A 1 75 ? -3.607 -7.181 2.572 1.00 96.38 75 HIS A CA 1
ATOM 603 C C . HIS A 1 75 ? -4.937 -6.456 2.801 1.00 96.38 75 HIS A C 1
ATOM 605 O O . HIS A 1 75 ? -5.575 -6.636 3.844 1.00 96.38 75 HIS A O 1
ATOM 611 N N . SER A 1 76 ? -5.413 -5.730 1.788 1.00 96.50 76 SER A N 1
ATOM 612 C CA . SER A 1 76 ? -6.711 -5.052 1.804 1.00 96.50 76 SER A CA 1
ATOM 613 C C . SER A 1 76 ? -7.865 -6.046 1.959 1.00 96.50 76 SER A C 1
ATOM 615 O O . SER A 1 76 ? -8.787 -5.799 2.736 1.00 96.50 76 SER A O 1
ATOM 617 N N . ALA A 1 77 ? -7.794 -7.221 1.326 1.00 96.94 77 ALA A N 1
ATOM 618 C CA . ALA A 1 77 ? -8.840 -8.241 1.421 1.00 96.94 77 ALA A CA 1
ATOM 619 C C . ALA A 1 77 ? -8.943 -8.813 2.843 1.00 96.94 77 ALA A C 1
ATOM 621 O O . ALA A 1 77 ? -10.041 -8.958 3.393 1.00 96.94 77 ALA A O 1
ATOM 622 N N . ILE A 1 78 ? -7.797 -9.076 3.479 1.00 96.88 78 ILE A N 1
ATOM 623 C CA . ILE A 1 78 ? -7.730 -9.517 4.877 1.00 96.88 78 ILE A CA 1
ATOM 624 C C . ILE A 1 78 ? -8.335 -8.446 5.793 1.00 96.88 78 ILE A C 1
ATOM 626 O O . ILE A 1 78 ? -9.172 -8.756 6.647 1.00 96.88 78 ILE A O 1
ATOM 630 N N . LEU A 1 79 ? -7.970 -7.175 5.603 1.00 97.06 79 LEU A N 1
ATOM 631 C CA . LEU A 1 79 ? -8.517 -6.066 6.386 1.00 97.06 79 LEU A CA 1
ATOM 632 C C . LEU A 1 79 ? -10.020 -5.871 6.161 1.00 97.06 79 LEU A C 1
ATOM 634 O O . LEU A 1 79 ? -10.750 -5.591 7.118 1.00 97.06 79 LEU A O 1
ATOM 638 N N . ALA A 1 80 ? -10.508 -6.036 4.934 1.00 96.94 80 ALA A N 1
ATOM 639 C CA . ALA A 1 80 ? -11.932 -6.005 4.625 1.00 96.94 80 ALA A CA 1
ATOM 640 C C . ALA A 1 80 ? -12.679 -7.095 5.400 1.00 96.94 80 ALA A C 1
ATOM 642 O O . ALA A 1 80 ? -13.668 -6.805 6.078 1.00 96.94 80 ALA A O 1
ATOM 643 N N . PHE A 1 81 ? -12.160 -8.325 5.375 1.00 96.62 81 PHE A N 1
ATOM 644 C CA . PHE A 1 81 ? -12.746 -9.469 6.064 1.00 96.62 81 PHE A CA 1
ATOM 645 C C . PHE A 1 81 ? -12.781 -9.257 7.581 1.00 96.62 81 PHE A C 1
ATOM 647 O O . PHE A 1 81 ? -13.853 -9.270 8.190 1.00 96.62 81 PHE A O 1
ATOM 654 N N . VAL A 1 82 ? -11.636 -8.971 8.207 1.00 96.69 82 VAL A N 1
ATOM 655 C CA . VAL A 1 82 ? -11.552 -8.747 9.661 1.00 96.69 82 VAL A CA 1
ATOM 656 C C . VAL A 1 82 ? -12.424 -7.561 10.086 1.00 96.69 82 VAL A C 1
ATOM 658 O O . VAL A 1 82 ? -13.107 -7.613 11.114 1.00 96.69 82 VAL A O 1
ATOM 661 N N . GLY A 1 83 ? -12.458 -6.492 9.291 1.00 95.94 83 GLY A N 1
ATOM 662 C CA . GLY A 1 83 ? -13.274 -5.319 9.579 1.00 95.94 83 GLY A CA 1
ATOM 663 C C . GLY A 1 83 ? -14.783 -5.577 9.431 1.00 95.94 83 GLY A C 1
ATOM 664 O O . GLY A 1 83 ? -15.573 -5.061 10.233 1.00 95.94 83 GLY A O 1
ATOM 665 N N . PHE A 1 84 ? -15.194 -6.430 8.489 1.00 95.81 84 PHE A N 1
ATOM 666 C CA . PHE A 1 84 ? -16.576 -6.897 8.366 1.00 95.81 84 PHE A CA 1
ATOM 667 C C . PHE A 1 84 ? -17.010 -7.676 9.613 1.00 95.81 84 PHE A C 1
ATOM 669 O O . PHE A 1 84 ? -18.017 -7.322 10.229 1.00 95.81 84 PHE A O 1
ATOM 676 N N . PHE A 1 85 ? -16.216 -8.656 10.063 1.00 94.81 85 PHE A N 1
ATOM 677 C CA . PHE A 1 85 ? -16.513 -9.395 11.298 1.00 94.81 85 PHE A CA 1
ATOM 678 C C . PHE A 1 85 ? -16.548 -8.487 12.520 1.00 94.81 85 PHE A C 1
ATOM 680 O O . PHE A 1 85 ? -17.487 -8.571 13.309 1.00 94.81 85 PHE A O 1
ATOM 687 N N . SER A 1 86 ? -15.587 -7.567 12.636 1.00 94.38 86 SER A N 1
ATOM 688 C CA . SER A 1 86 ? -15.583 -6.550 13.694 1.00 94.38 86 SER A CA 1
ATOM 689 C C . SER A 1 86 ? -16.901 -5.772 13.713 1.00 94.38 86 SER A C 1
ATOM 691 O O . SER A 1 86 ? -17.482 -5.552 14.771 1.00 94.38 86 SER A O 1
ATOM 693 N N . THR A 1 87 ? -17.408 -5.388 12.539 1.00 93.38 87 THR A N 1
ATOM 694 C CA . THR A 1 87 ? -18.676 -4.659 12.402 1.00 93.38 87 THR A CA 1
ATOM 695 C C . THR A 1 87 ? -19.869 -5.506 12.839 1.00 93.38 87 THR A C 1
ATOM 697 O O . THR A 1 87 ? -20.691 -5.028 13.615 1.00 93.38 87 THR A O 1
ATOM 700 N N . VAL A 1 88 ? -19.952 -6.764 12.396 1.00 94.00 88 VAL A N 1
ATOM 701 C CA . VAL A 1 88 ? -21.043 -7.682 12.768 1.00 94.00 88 VAL A CA 1
ATOM 702 C C . VAL A 1 88 ? -21.054 -7.964 14.272 1.00 94.00 88 VAL A C 1
ATOM 704 O O . VAL A 1 88 ? -22.114 -7.932 14.894 1.00 94.00 88 VAL A O 1
ATOM 707 N N . VAL A 1 89 ? -19.888 -8.225 14.867 1.00 93.50 89 VAL A N 1
ATOM 708 C CA . VAL A 1 89 ? -19.741 -8.510 16.303 1.00 93.50 89 VAL A CA 1
ATOM 709 C C . VAL A 1 89 ? -20.132 -7.293 17.141 1.00 93.50 89 VAL A C 1
ATOM 711 O O . VAL A 1 89 ? -20.970 -7.412 18.035 1.00 93.50 89 VAL A O 1
ATOM 714 N N . LEU A 1 90 ? -19.623 -6.108 16.789 1.00 90.31 90 LEU A N 1
ATOM 715 C CA . LEU A 1 90 ? -19.986 -4.860 17.465 1.00 90.31 90 LEU A CA 1
ATOM 716 C C . LEU A 1 90 ? -21.482 -4.540 17.327 1.00 90.31 90 LEU A C 1
ATOM 718 O O . LEU A 1 90 ? -22.083 -4.054 18.281 1.00 90.31 90 LEU A O 1
ATOM 722 N N . TRP A 1 91 ? -22.102 -4.844 16.181 1.00 90.81 91 TRP A N 1
ATOM 723 C CA . TRP A 1 91 ? -23.548 -4.672 15.989 1.00 90.81 91 TRP A CA 1
ATOM 724 C C . TRP A 1 91 ? -24.354 -5.596 16.905 1.00 90.81 91 TRP A C 1
ATOM 726 O O . TRP A 1 91 ? -25.342 -5.173 17.502 1.00 90.81 91 TRP A O 1
ATOM 736 N N . LYS A 1 92 ? -23.927 -6.856 17.053 1.00 90.81 92 LYS A N 1
ATOM 737 C CA . LYS A 1 92 ? -24.576 -7.832 17.945 1.00 90.81 92 LYS A CA 1
ATOM 738 C C . LYS A 1 92 ? -24.427 -7.496 19.432 1.00 90.81 92 LYS A C 1
ATOM 740 O O . LYS A 1 92 ? -25.095 -8.119 20.252 1.00 90.81 92 LYS A O 1
ATOM 745 N N . GLY A 1 93 ? -23.604 -6.505 19.770 1.00 85.38 93 GLY A N 1
ATOM 746 C CA . GLY A 1 93 ? -23.418 -6.019 21.132 1.00 85.38 93 GLY A CA 1
ATOM 747 C C . GLY A 1 93 ? -22.384 -6.795 21.944 1.00 85.38 93 GLY A C 1
ATOM 748 O O . GLY A 1 93 ? -22.227 -6.473 23.117 1.00 85.38 93 GLY A O 1
ATOM 749 N N . ASP A 1 94 ? -21.675 -7.756 21.338 1.00 88.81 94 ASP A N 1
ATOM 750 C CA . ASP A 1 94 ? -20.541 -8.438 21.973 1.00 88.81 94 ASP A CA 1
ATOM 751 C C . ASP A 1 94 ? -19.324 -7.519 21.916 1.00 88.81 94 ASP A C 1
ATOM 753 O O . ASP A 1 94 ? -18.681 -7.299 20.879 1.00 88.81 94 ASP A O 1
ATOM 757 N N . ARG A 1 95 ? -19.069 -6.889 23.053 1.00 85.12 95 ARG A N 1
ATOM 758 C CA . ARG A 1 95 ? -18.157 -5.765 23.122 1.00 85.12 95 ARG A CA 1
ATOM 759 C C . ARG A 1 95 ? -16.710 -6.217 23.243 1.00 85.12 95 ARG A C 1
ATOM 761 O O . ARG A 1 95 ? -15.839 -5.636 22.593 1.00 85.12 95 ARG A O 1
ATOM 768 N N . ASP A 1 96 ? -16.458 -7.187 24.113 1.00 90.06 96 ASP A N 1
ATOM 769 C CA . ASP A 1 96 ? -15.108 -7.665 24.403 1.00 90.06 96 ASP A CA 1
ATOM 770 C C . ASP A 1 96 ? -14.479 -8.266 23.143 1.00 90.06 96 ASP A C 1
ATOM 772 O O . ASP A 1 96 ? -13.369 -7.887 22.753 1.00 90.06 96 ASP A O 1
ATOM 776 N N . LEU A 1 97 ? -15.234 -9.106 22.428 1.00 92.31 97 LEU A N 1
ATOM 777 C CA . LEU A 1 97 ? -14.787 -9.657 21.156 1.00 92.31 97 LEU A CA 1
ATOM 778 C C . LEU A 1 97 ? -14.640 -8.562 20.094 1.00 92.31 97 LEU A C 1
ATOM 780 O O . LEU A 1 97 ? -13.651 -8.547 19.361 1.00 92.31 97 LEU A O 1
ATOM 784 N N . GLY A 1 98 ? -15.579 -7.613 20.036 1.00 92.75 98 GLY A N 1
ATOM 785 C CA . GLY A 1 98 ? -15.534 -6.500 19.089 1.00 92.75 98 GLY A CA 1
ATOM 786 C C . GLY A 1 98 ? -14.271 -5.644 19.230 1.00 92.75 98 GLY A C 1
ATOM 787 O O . GLY A 1 98 ? -13.609 -5.357 18.235 1.00 92.75 98 GLY A O 1
ATOM 788 N N . ILE 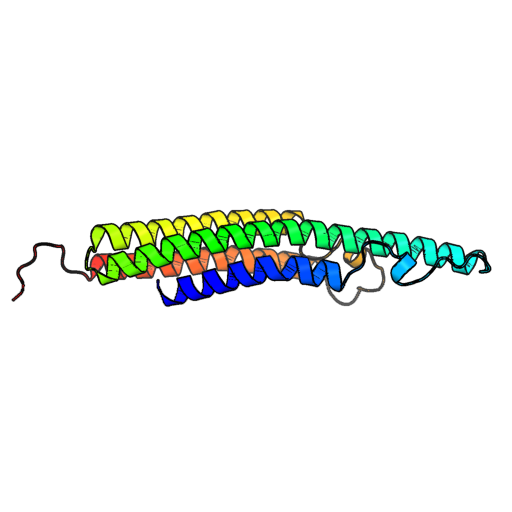A 1 99 ? -13.884 -5.281 20.456 1.00 92.69 99 ILE A N 1
ATOM 789 C CA . ILE A 1 99 ? -12.660 -4.504 20.725 1.00 92.69 99 ILE A CA 1
ATOM 790 C C . ILE A 1 99 ? -11.410 -5.287 20.337 1.00 92.69 99 ILE A C 1
ATOM 792 O O . ILE A 1 99 ? -10.509 -4.718 19.723 1.00 92.69 99 ILE A O 1
ATOM 796 N N . LYS A 1 100 ? -11.355 -6.585 20.658 1.00 94.31 100 LYS A N 1
ATOM 797 C CA . LYS A 1 100 ? -10.226 -7.453 20.293 1.00 94.31 100 LYS A CA 1
ATOM 798 C C . LYS A 1 100 ? -10.070 -7.566 18.780 1.00 94.31 100 LYS A C 1
ATOM 800 O O . LYS A 1 100 ? -8.954 -7.446 18.283 1.00 94.31 100 LYS A O 1
ATOM 805 N N . LEU A 1 101 ? -11.173 -7.728 18.047 1.00 95.75 101 LEU A N 1
ATOM 806 C CA . LEU A 1 101 ? -11.164 -7.780 16.583 1.00 95.75 101 LEU A CA 1
ATOM 807 C C . LEU A 1 101 ? -10.711 -6.455 15.961 1.00 95.75 101 LEU A C 1
ATOM 809 O O . LEU A 1 101 ? -9.901 -6.468 15.039 1.00 95.75 101 LEU A O 1
ATOM 813 N N . VAL A 1 102 ? -11.153 -5.312 16.497 1.00 95.50 102 VAL A N 1
ATOM 814 C CA . VAL A 1 102 ? -10.665 -3.999 16.045 1.00 95.50 102 VAL A CA 1
ATOM 815 C C . VAL A 1 102 ? -9.183 -3.813 16.364 1.00 95.50 102 VAL A C 1
ATOM 817 O O . VAL A 1 102 ? -8.437 -3.336 15.516 1.00 95.50 102 VAL A O 1
ATOM 820 N N . GLY A 1 103 ? -8.726 -4.224 17.547 1.00 95.44 103 GLY A N 1
ATOM 821 C CA . GLY A 1 103 ? -7.304 -4.202 17.896 1.00 95.44 103 GLY A CA 1
ATOM 822 C C . GLY A 1 103 ? -6.461 -5.061 16.949 1.00 95.44 103 GLY A C 1
ATOM 823 O O . GLY A 1 103 ? -5.431 -4.603 16.459 1.00 95.44 103 GLY A O 1
ATOM 824 N N . ALA A 1 104 ? -6.933 -6.268 16.625 1.00 96.44 104 ALA A N 1
ATOM 825 C CA . ALA A 1 104 ? -6.293 -7.143 15.647 1.00 96.44 104 ALA A CA 1
ATOM 826 C C . ALA A 1 104 ? -6.263 -6.506 14.251 1.00 96.44 104 ALA A C 1
ATOM 828 O O . ALA A 1 104 ? -5.225 -6.521 13.597 1.00 96.44 104 ALA A O 1
ATOM 829 N N . TRP A 1 105 ? -7.367 -5.885 13.824 1.00 97.19 105 TRP A N 1
ATOM 830 C CA . TRP A 1 105 ? -7.447 -5.152 12.562 1.00 97.19 105 TRP A CA 1
ATOM 831 C C . TRP A 1 105 ? -6.388 -4.048 12.477 1.00 97.19 105 TRP A C 1
ATOM 833 O O . TRP A 1 105 ? -5.672 -3.965 11.484 1.00 97.19 105 TRP A O 1
ATOM 843 N N . ILE A 1 106 ? -6.235 -3.242 13.535 1.00 96.81 106 ILE A N 1
ATOM 844 C CA . ILE A 1 106 ? -5.220 -2.179 13.591 1.00 96.81 106 ILE A CA 1
ATOM 845 C C . ILE A 1 106 ? -3.808 -2.775 13.536 1.00 96.81 106 ILE A C 1
ATOM 847 O O . ILE A 1 106 ? -2.955 -2.258 12.821 1.00 96.81 106 ILE A O 1
ATOM 851 N N . GLY A 1 107 ? -3.561 -3.880 14.244 1.00 96.25 107 GLY A N 1
ATOM 852 C CA . GLY A 1 107 ? -2.273 -4.577 14.205 1.00 96.25 107 GLY A CA 1
ATOM 853 C C . GLY A 1 107 ? -1.917 -5.087 12.806 1.00 96.25 107 GLY A C 1
ATOM 854 O O . GLY A 1 107 ? -0.809 -4.847 12.332 1.00 96.25 107 GLY A O 1
ATOM 855 N N . ILE A 1 108 ? -2.865 -5.729 12.117 1.00 96.31 108 ILE A N 1
ATOM 856 C CA . ILE A 1 108 ? -2.694 -6.195 10.730 1.00 96.31 108 ILE A CA 1
ATOM 857 C C . ILE A 1 108 ? -2.467 -5.007 9.789 1.00 96.31 108 ILE A C 1
ATOM 859 O O . ILE A 1 108 ? -1.612 -5.072 8.906 1.00 96.31 108 ILE A O 1
ATOM 863 N N . ASN A 1 109 ? -3.199 -3.909 9.983 1.00 95.88 109 ASN A N 1
ATOM 864 C CA . ASN A 1 109 ? -3.065 -2.712 9.162 1.00 95.88 109 ASN A CA 1
ATOM 865 C C . ASN A 1 109 ? -1.685 -2.063 9.331 1.00 95.88 109 ASN A C 1
ATOM 867 O O . ASN A 1 109 ? -1.040 -1.734 8.342 1.00 95.88 109 ASN A O 1
ATOM 871 N N . ALA A 1 110 ? -1.201 -1.936 10.568 1.00 95.75 110 ALA A N 1
ATOM 872 C CA . ALA A 1 110 ? 0.113 -1.377 10.862 1.00 95.75 110 ALA A CA 1
ATOM 873 C C . ALA A 1 110 ? 1.253 -2.255 10.329 1.00 95.75 110 ALA A C 1
ATOM 875 O O . ALA A 1 110 ? 2.141 -1.752 9.647 1.00 95.75 110 ALA A O 1
ATOM 876 N N . LEU A 1 111 ? 1.227 -3.559 10.621 1.00 95.62 111 LEU A N 1
ATOM 877 C CA . LEU A 1 111 ? 2.299 -4.479 10.231 1.00 95.62 111 LEU A CA 1
ATOM 878 C C . LEU A 1 111 ? 2.316 -4.737 8.726 1.00 95.62 111 LEU A C 1
ATOM 880 O O . LEU A 1 111 ? 3.377 -4.681 8.114 1.00 95.62 111 LEU A O 1
ATOM 884 N N . GLY A 1 112 ? 1.153 -4.990 8.124 1.00 94.75 112 GLY A N 1
ATOM 885 C CA . GLY A 1 112 ? 1.060 -5.195 6.682 1.00 94.75 112 GLY A CA 1
ATOM 886 C C . GLY A 1 112 ? 1.342 -3.912 5.906 1.00 94.75 112 GLY A C 1
ATOM 887 O O . GLY A 1 112 ? 2.104 -3.953 4.950 1.00 94.75 112 GLY A O 1
ATOM 888 N N . GLY A 1 113 ? 0.850 -2.760 6.377 1.00 94.00 113 GLY A N 1
ATOM 889 C CA . GLY A 1 113 ? 1.182 -1.462 5.787 1.00 94.00 113 GLY A CA 1
ATOM 890 C C . GLY A 1 113 ? 2.678 -1.151 5.858 1.00 94.00 113 GLY A C 1
ATOM 891 O O . GLY A 1 113 ? 3.257 -0.729 4.865 1.00 94.00 113 GLY A O 1
ATOM 892 N N . ALA A 1 114 ? 3.332 -1.422 6.994 1.00 94.56 114 ALA A N 1
ATOM 893 C CA . ALA A 1 114 ? 4.783 -1.278 7.114 1.00 94.56 114 ALA A CA 1
ATOM 894 C C . ALA A 1 114 ? 5.542 -2.255 6.202 1.00 94.56 114 ALA A C 1
ATOM 896 O O . ALA A 1 114 ? 6.530 -1.866 5.589 1.00 94.56 114 ALA A O 1
ATOM 897 N N . GLY A 1 115 ? 5.082 -3.504 6.085 1.00 94.06 115 GLY A N 1
ATOM 898 C CA . GLY A 1 115 ? 5.677 -4.499 5.192 1.00 94.06 115 GLY A CA 1
ATOM 899 C C . GLY A 1 115 ? 5.605 -4.090 3.721 1.00 94.06 115 GLY A C 1
ATOM 900 O O . GLY A 1 115 ? 6.629 -4.090 3.044 1.00 94.06 115 GLY A O 1
ATOM 901 N N . LEU A 1 116 ? 4.425 -3.675 3.254 1.00 94.19 116 LEU A N 1
ATOM 902 C CA . LEU A 1 116 ? 4.214 -3.184 1.888 1.00 94.19 116 LEU A CA 1
ATOM 903 C C . LEU A 1 116 ? 5.031 -1.922 1.611 1.00 94.19 116 LEU A C 1
ATOM 905 O O . LEU A 1 116 ? 5.685 -1.825 0.580 1.00 94.19 116 LEU A O 1
ATOM 909 N N . PHE A 1 117 ? 5.062 -0.987 2.562 1.00 93.25 117 PHE A N 1
ATOM 910 C CA . PHE A 1 117 ? 5.881 0.214 2.449 1.00 93.25 117 PHE A CA 1
ATOM 911 C C . PHE A 1 117 ? 7.376 -0.114 2.347 1.00 93.25 117 PHE A C 1
ATOM 913 O O . PHE A 1 117 ? 8.078 0.487 1.542 1.00 93.25 117 PHE A O 1
ATOM 920 N N . LEU A 1 118 ? 7.865 -1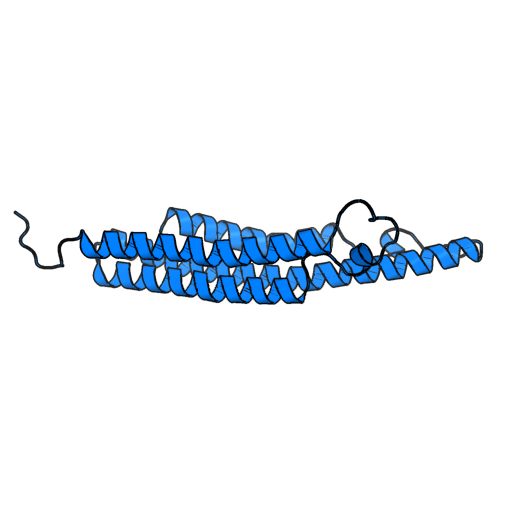.097 3.111 1.00 92.19 118 LEU A N 1
ATOM 921 C CA . LEU A 1 118 ? 9.254 -1.546 3.013 1.00 92.19 118 LEU A CA 1
ATOM 922 C C . LEU A 1 118 ? 9.555 -2.214 1.669 1.00 92.19 118 LEU A C 1
ATOM 924 O O . LEU A 1 118 ? 10.630 -1.985 1.124 1.00 92.19 118 LEU A O 1
ATOM 928 N N . MET A 1 119 ? 8.633 -3.017 1.133 1.00 92.94 119 MET A N 1
ATOM 929 C CA . MET A 1 119 ? 8.773 -3.597 -0.208 1.00 92.94 119 MET A CA 1
ATOM 930 C C . MET A 1 119 ? 8.849 -2.496 -1.268 1.00 92.94 119 MET A C 1
ATOM 932 O O . MET A 1 119 ? 9.812 -2.454 -2.023 1.00 92.94 119 MET A O 1
ATOM 936 N N . MET A 1 120 ? 7.921 -1.540 -1.238 1.00 89.56 120 MET A N 1
ATOM 937 C CA . MET A 1 120 ? 7.914 -0.412 -2.171 1.00 89.56 120 MET A CA 1
ATOM 938 C C . MET A 1 120 ? 9.166 0.467 -2.042 1.00 89.56 120 MET A C 1
ATOM 940 O O . MET A 1 120 ? 9.740 0.875 -3.042 1.00 89.56 120 MET A O 1
ATOM 944 N N . SER A 1 121 ? 9.667 0.687 -0.822 1.00 88.56 121 SER A N 1
ATOM 945 C CA . SER A 1 121 ? 10.912 1.439 -0.605 1.00 88.56 121 SER A CA 1
ATOM 946 C C . SER A 1 121 ? 12.172 0.745 -1.133 1.00 88.56 121 SER A C 1
ATOM 948 O O . SER A 1 121 ? 13.203 1.397 -1.248 1.00 88.56 121 SER A O 1
ATOM 950 N N . ARG A 1 122 ? 12.118 -0.569 -1.394 1.00 88.12 122 ARG A N 1
ATOM 951 C CA . ARG A 1 122 ? 13.240 -1.321 -1.976 1.00 88.12 122 ARG A CA 1
ATOM 952 C C . ARG A 1 122 ? 13.251 -1.271 -3.497 1.00 88.12 122 ARG A C 1
ATOM 954 O O . ARG A 1 122 ? 14.340 -1.269 -4.046 1.00 88.12 122 ARG A O 1
ATOM 961 N N . ILE A 1 123 ? 12.071 -1.247 -4.114 1.00 87.94 123 ILE A N 1
ATOM 962 C CA . ILE A 1 123 ? 11.905 -1.062 -5.563 1.00 87.94 123 ILE A CA 1
ATOM 963 C C . ILE A 1 123 ? 12.267 0.379 -5.942 1.00 87.94 123 ILE A C 1
ATOM 965 O O . ILE A 1 123 ? 12.921 0.624 -6.943 1.00 87.94 123 ILE A O 1
ATOM 969 N N . GLY A 1 124 ? 11.893 1.338 -5.089 1.00 83.56 124 GLY A N 1
ATOM 970 C CA . GLY A 1 124 ? 12.118 2.758 -5.331 1.00 83.56 124 GLY A CA 1
ATOM 971 C C . GLY A 1 124 ? 10.869 3.446 -5.881 1.00 83.56 124 GLY A C 1
ATOM 972 O O . GLY A 1 124 ? 10.035 2.863 -6.573 1.00 83.56 124 GLY A O 1
ATOM 973 N N . PHE A 1 125 ? 10.706 4.718 -5.524 1.00 79.62 125 PHE A N 1
ATOM 974 C CA . PHE A 1 125 ? 9.556 5.525 -5.964 1.00 79.62 125 PHE A CA 1
ATOM 975 C C . PHE A 1 125 ? 9.803 6.232 -7.300 1.00 79.62 125 PHE A C 1
ATOM 977 O O . PHE A 1 125 ? 8.883 6.823 -7.863 1.00 79.62 125 PHE A O 1
ATOM 984 N N . ILE A 1 126 ? 11.053 6.229 -7.755 1.00 80.38 126 ILE A N 1
ATOM 985 C CA . ILE A 1 126 ? 11.526 6.854 -8.983 1.00 80.38 126 ILE A CA 1
ATOM 986 C C . ILE A 1 126 ? 12.428 5.811 -9.646 1.00 80.38 126 ILE A C 1
ATOM 988 O O . ILE A 1 126 ? 13.336 5.330 -8.965 1.00 80.38 126 ILE A O 1
ATOM 992 N N . PRO A 1 127 ? 12.188 5.446 -10.913 1.00 78.88 127 PRO A N 1
ATOM 993 C CA . PRO A 1 127 ? 13.004 4.453 -11.593 1.00 78.88 127 PRO A CA 1
ATOM 994 C C . PRO A 1 127 ? 14.416 4.986 -11.867 1.00 78.88 127 PRO A C 1
ATOM 996 O O . PRO A 1 127 ? 14.624 6.194 -12.036 1.00 78.88 127 PRO A O 1
ATOM 999 N N . ASP A 1 128 ? 15.392 4.082 -11.926 1.00 75.44 128 ASP A N 1
ATOM 1000 C CA . ASP A 1 128 ? 16.811 4.441 -12.002 1.00 75.44 128 ASP A CA 1
ATOM 1001 C C . ASP A 1 128 ? 17.180 5.182 -13.298 1.00 75.44 128 ASP A C 1
ATOM 1003 O O . ASP A 1 128 ? 17.984 6.120 -13.253 1.00 75.44 128 ASP A O 1
ATOM 1007 N N . PHE A 1 129 ? 16.542 4.868 -14.430 1.00 70.50 129 PHE A N 1
ATOM 1008 C CA . PHE A 1 129 ? 16.747 5.601 -15.686 1.00 70.50 129 PHE A CA 1
ATOM 1009 C C . PHE A 1 129 ? 16.397 7.093 -15.552 1.00 70.50 129 PHE A C 1
ATOM 1011 O O . PHE A 1 129 ? 17.128 7.959 -16.031 1.00 70.50 129 PHE A O 1
ATOM 1018 N N . ALA A 1 130 ? 15.326 7.426 -14.818 1.00 71.62 130 ALA A N 1
ATOM 1019 C CA . ALA A 1 130 ? 14.885 8.808 -14.614 1.00 71.62 130 ALA A CA 1
ATOM 1020 C C . ALA A 1 130 ? 15.806 9.565 -13.650 1.00 71.62 130 ALA A C 1
ATOM 1022 O O . ALA A 1 130 ? 15.875 10.793 -13.665 1.00 71.62 130 ALA A O 1
ATOM 1023 N N . ARG A 1 131 ? 16.517 8.833 -12.790 1.00 65.12 131 ARG A N 1
ATOM 1024 C CA . ARG A 1 131 ? 17.502 9.383 -11.860 1.00 65.12 131 ARG A CA 1
ATOM 1025 C C . ARG A 1 131 ? 18.835 9.696 -12.542 1.00 65.12 131 ARG A C 1
ATOM 1027 O O . ARG A 1 131 ? 19.533 10.603 -12.092 1.00 65.12 131 ARG A O 1
ATOM 1034 N N . ASN A 1 132 ? 19.177 8.955 -13.595 1.00 67.06 132 ASN A N 1
ATOM 1035 C CA . ASN A 1 132 ? 20.445 9.074 -14.316 1.00 67.06 132 ASN A CA 1
ATOM 1036 C C . ASN A 1 132 ? 20.350 9.913 -15.602 1.00 67.06 132 ASN A C 1
ATOM 1038 O O . ASN A 1 132 ? 21.386 10.233 -16.180 1.00 67.06 132 ASN A O 1
ATOM 1042 N N . SER A 1 133 ? 19.147 10.298 -16.039 1.00 66.44 133 SER A N 1
ATOM 1043 C CA . SER A 1 133 ? 18.964 11.180 -17.195 1.00 66.44 133 SER A CA 1
ATOM 1044 C C . SER A 1 133 ? 19.498 12.593 -16.916 1.00 66.44 133 SER A C 1
ATOM 1046 O O . SER A 1 133 ? 19.074 13.236 -15.951 1.00 66.44 133 SER A O 1
ATOM 1048 N N . GLU A 1 134 ? 20.380 13.099 -17.783 1.00 59.19 134 GLU A N 1
ATOM 1049 C CA . GLU A 1 134 ? 20.995 14.436 -17.670 1.00 59.19 134 GLU A CA 1
ATOM 1050 C C . GLU A 1 134 ? 19.972 15.593 -17.775 1.00 59.19 134 GLU A C 1
ATOM 1052 O O . GLU A 1 134 ? 20.254 16.711 -17.346 1.00 59.19 134 GLU A O 1
ATOM 1057 N N . ASP A 1 135 ? 18.756 15.328 -18.266 1.00 58.44 135 ASP A N 1
ATOM 1058 C CA . ASP A 1 135 ? 17.715 16.336 -18.521 1.00 58.44 135 ASP A CA 1
ATOM 1059 C C . ASP A 1 135 ? 16.916 16.788 -17.280 1.00 58.44 135 ASP A C 1
ATOM 1061 O O . ASP A 1 135 ? 16.147 17.755 -17.344 1.00 58.44 135 ASP A O 1
ATOM 1065 N N . VAL A 1 136 ? 17.085 16.138 -16.120 1.00 57.16 136 VAL A N 1
ATOM 1066 C CA . VAL A 1 136 ? 16.314 16.430 -14.892 1.00 57.16 136 VAL A CA 1
ATOM 1067 C C . VAL A 1 136 ? 17.142 17.252 -13.890 1.00 57.16 136 VAL A C 1
ATOM 1069 O O . VAL A 1 136 ? 17.209 16.957 -12.702 1.00 57.16 136 VAL A O 1
ATOM 1072 N N . GLU A 1 137 ? 17.778 18.339 -14.336 1.00 54.44 137 GLU A N 1
ATOM 1073 C CA . GLU A 1 137 ? 18.575 19.223 -13.455 1.00 54.44 137 GLU A CA 1
ATOM 1074 C C . GLU A 1 137 ? 17.731 20.135 -12.534 1.00 54.44 137 GLU A C 1
ATOM 1076 O O . GLU A 1 137 ? 18.253 20.745 -11.599 1.00 54.44 137 GLU A O 1
ATOM 1081 N N . VAL A 1 138 ? 16.421 20.271 -12.773 1.00 56.72 138 VAL A N 1
ATOM 1082 C CA . VAL A 1 138 ? 15.595 21.306 -12.109 1.00 56.72 138 VAL A CA 1
ATOM 1083 C C . VAL A 1 138 ? 14.972 20.830 -10.787 1.00 56.72 138 VAL A C 1
ATOM 1085 O O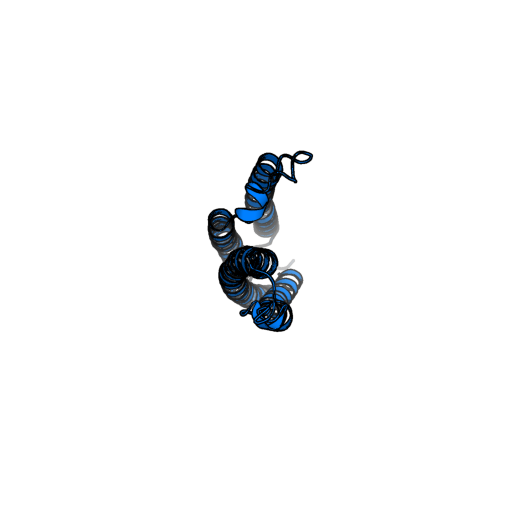 . VAL A 1 138 ? 14.566 21.652 -9.961 1.00 56.72 138 VAL A O 1
ATOM 1088 N N . ILE A 1 139 ? 14.892 19.517 -10.554 1.00 64.56 139 ILE A N 1
ATOM 1089 C CA . ILE A 1 139 ? 14.253 18.929 -9.371 1.00 64.56 139 ILE A CA 1
ATOM 1090 C C . ILE A 1 139 ? 15.181 17.877 -8.768 1.00 64.56 139 ILE A C 1
ATOM 1092 O O . ILE A 1 139 ? 15.506 16.886 -9.410 1.00 64.56 139 ILE A O 1
ATOM 1096 N N . ASP A 1 140 ? 15.554 18.063 -7.501 1.00 73.62 140 ASP A N 1
ATOM 1097 C CA . ASP A 1 140 ? 16.300 17.059 -6.745 1.00 73.62 140 ASP A CA 1
ATOM 1098 C C . ASP A 1 140 ? 15.397 15.842 -6.463 1.00 73.62 140 ASP A C 1
ATOM 1100 O O . ASP A 1 140 ? 14.641 15.801 -5.485 1.00 73.62 140 ASP A O 1
ATOM 1104 N N . LEU A 1 141 ? 15.457 14.850 -7.355 1.00 75.38 141 LEU A N 1
ATOM 1105 C CA . LEU A 1 141 ? 14.723 13.585 -7.259 1.00 75.38 141 LEU A CA 1
ATOM 1106 C C . LEU A 1 141 ? 15.023 12.861 -5.936 1.00 75.38 141 LEU A C 1
ATOM 1108 O O . LEU A 1 141 ? 14.126 12.262 -5.341 1.00 75.38 141 LEU A O 1
ATOM 1112 N N . SER A 1 142 ? 16.243 13.004 -5.406 1.00 78.56 142 SER A N 1
ATOM 1113 C CA . SER A 1 142 ? 16.631 12.407 -4.126 1.00 78.56 142 SER A CA 1
ATOM 1114 C C . SER A 1 142 ? 15.927 13.067 -2.936 1.00 78.56 142 SER A C 1
ATOM 1116 O O . SER A 1 142 ? 15.587 12.401 -1.953 1.00 78.56 142 SER A O 1
ATOM 1118 N N . PHE A 1 143 ? 15.646 14.370 -3.014 1.00 83.00 143 PHE A N 1
ATOM 1119 C CA . PHE A 1 143 ? 14.841 15.058 -2.008 1.00 83.00 143 PHE A CA 1
ATOM 1120 C C . PHE A 1 143 ? 13.388 14.570 -2.030 1.00 83.00 143 PHE A C 1
ATOM 1122 O O . PHE A 1 143 ? 12.822 14.308 -0.966 1.00 83.00 143 PHE A O 1
ATOM 1129 N N . ILE A 1 144 ? 12.792 14.415 -3.217 1.00 82.25 144 ILE A N 1
ATOM 1130 C CA . ILE A 1 144 ? 11.414 13.915 -3.369 1.00 82.25 144 ILE A CA 1
ATOM 1131 C C . ILE A 1 144 ? 11.289 12.495 -2.826 1.00 82.25 144 ILE A C 1
ATOM 1133 O O . ILE A 1 144 ? 10.347 12.202 -2.087 1.00 82.25 144 ILE A O 1
ATOM 1137 N N . GLU A 1 145 ? 12.246 11.628 -3.137 1.00 82.12 145 GLU A N 1
ATOM 1138 C CA . GLU A 1 145 ? 12.277 10.254 -2.648 1.00 82.12 145 GLU A CA 1
ATOM 1139 C C . GLU A 1 145 ? 12.362 10.206 -1.114 1.00 82.12 145 GLU A C 1
ATOM 1141 O O . GLU A 1 145 ? 11.527 9.583 -0.455 1.00 82.12 145 GLU A O 1
ATOM 1146 N N . ASN A 1 146 ? 13.295 10.956 -0.516 1.00 85.94 146 ASN A N 1
ATOM 1147 C CA . ASN A 1 146 ? 13.431 11.045 0.940 1.00 85.94 146 ASN A CA 1
ATOM 1148 C C . ASN A 1 146 ? 12.178 11.619 1.614 1.00 85.94 146 ASN A C 1
ATOM 1150 O O . ASN A 1 146 ? 11.749 11.133 2.664 1.00 85.94 146 ASN A O 1
ATOM 1154 N N . LEU A 1 147 ? 11.568 12.643 1.017 1.00 87.38 147 LEU A N 1
ATOM 1155 C CA . LEU A 1 147 ? 10.327 13.221 1.518 1.00 87.38 147 LEU A CA 1
ATOM 1156 C C . LEU A 1 147 ? 9.185 12.198 1.462 1.00 87.38 147 LEU A C 1
ATOM 1158 O O . LEU A 1 147 ? 8.440 12.063 2.434 1.00 87.38 147 LEU A O 1
ATOM 1162 N N . THR A 1 148 ? 9.081 11.449 0.365 1.00 86.19 148 THR A N 1
ATOM 1163 C CA . THR A 1 148 ? 8.084 10.386 0.174 1.00 86.19 148 THR A CA 1
ATOM 1164 C C . THR A 1 148 ? 8.262 9.281 1.206 1.00 86.19 148 THR A C 1
ATOM 1166 O O . THR A 1 148 ? 7.287 8.863 1.833 1.00 86.19 148 THR A O 1
ATOM 1169 N N . LEU A 1 149 ? 9.506 8.881 1.480 1.00 88.12 149 LEU A N 1
ATOM 1170 C CA . LEU A 1 149 ? 9.823 7.904 2.518 1.00 88.12 149 LEU A CA 1
ATOM 1171 C C . LEU A 1 149 ? 9.376 8.378 3.909 1.00 88.12 149 LEU A C 1
ATOM 1173 O O . LEU A 1 149 ? 8.717 7.641 4.649 1.00 88.12 149 LEU A O 1
ATOM 1177 N N . VAL A 1 150 ? 9.695 9.622 4.271 1.00 89.50 150 VAL A N 1
ATOM 1178 C CA . VAL A 1 150 ? 9.339 10.184 5.583 1.00 89.50 150 VAL A CA 1
ATOM 1179 C C . VAL A 1 150 ? 7.827 10.331 5.734 1.00 89.50 150 VAL A C 1
ATOM 1181 O O . VAL A 1 150 ? 7.273 9.942 6.766 1.00 89.50 150 VAL A O 1
ATOM 1184 N N . ILE A 1 151 ? 7.147 10.874 4.722 1.00 89.12 151 ILE A N 1
ATOM 1185 C CA . ILE A 1 151 ? 5.694 11.064 4.750 1.00 89.12 151 ILE A CA 1
ATOM 1186 C C . ILE A 1 151 ? 4.982 9.710 4.778 1.00 89.12 151 ILE A C 1
ATOM 1188 O O . ILE A 1 151 ? 4.097 9.522 5.612 1.00 89.12 151 ILE A O 1
ATOM 1192 N N . GLY A 1 152 ? 5.387 8.759 3.933 1.00 86.56 152 GLY A N 1
ATOM 1193 C CA . GLY A 1 152 ? 4.785 7.428 3.860 1.00 86.56 152 GLY A CA 1
ATOM 1194 C C . GLY A 1 152 ? 4.921 6.660 5.175 1.00 86.56 152 GLY A C 1
ATOM 1195 O O . GLY A 1 152 ? 3.922 6.224 5.754 1.00 86.56 152 GLY A O 1
ATOM 1196 N N . GLY A 1 153 ? 6.136 6.583 5.724 1.00 89.25 153 GLY A N 1
ATOM 1197 C CA . GLY A 1 153 ? 6.372 5.947 7.022 1.00 89.25 153 GLY A CA 1
ATOM 1198 C C . GLY A 1 153 ? 5.646 6.661 8.170 1.00 89.25 153 GLY A C 1
ATOM 1199 O O . GLY A 1 153 ? 5.008 6.022 9.013 1.00 89.25 153 GLY A O 1
ATOM 1200 N N . GLY A 1 154 ? 5.682 7.998 8.184 1.00 90.00 154 GLY A N 1
ATOM 1201 C CA . GLY A 1 154 ? 5.011 8.822 9.190 1.00 90.00 154 GLY A CA 1
ATOM 1202 C C . GLY A 1 154 ? 3.490 8.655 9.178 1.00 90.00 154 GLY A C 1
ATOM 1203 O O . GLY A 1 154 ? 2.874 8.509 10.238 1.00 90.00 154 GLY A O 1
ATOM 1204 N N . GLN A 1 155 ? 2.878 8.601 7.995 1.00 91.31 155 GLN A N 1
ATOM 1205 C CA . GLN A 1 155 ? 1.444 8.376 7.824 1.00 91.31 155 GLN A CA 1
ATOM 1206 C C . GLN A 1 155 ? 1.003 7.052 8.461 1.00 91.31 155 GLN A C 1
ATOM 1208 O O . GLN A 1 155 ? -0.013 7.032 9.160 1.00 91.31 155 GLN A O 1
ATOM 1213 N N . ILE A 1 156 ? 1.754 5.959 8.269 1.00 92.81 156 ILE A N 1
ATOM 1214 C CA . ILE A 1 156 ? 1.423 4.640 8.838 1.00 92.81 156 ILE A CA 1
ATOM 1215 C C . ILE A 1 156 ? 1.378 4.716 10.366 1.00 92.81 156 ILE A C 1
ATOM 1217 O O . ILE A 1 156 ? 0.409 4.262 10.983 1.00 92.81 156 ILE A O 1
ATOM 1221 N N . VAL A 1 157 ? 2.390 5.328 10.984 1.00 92.44 157 VAL A N 1
ATOM 1222 C CA . VAL A 1 157 ? 2.468 5.474 12.445 1.00 92.44 157 VAL A CA 1
ATOM 1223 C C . VAL A 1 157 ? 1.322 6.339 12.969 1.00 92.44 157 VAL A C 1
ATOM 1225 O O . VAL A 1 157 ? 0.627 5.944 13.906 1.00 92.44 157 VAL A O 1
ATOM 1228 N N . ILE A 1 158 ? 1.084 7.494 12.345 1.00 93.12 158 ILE A N 1
ATOM 1229 C CA . ILE A 1 158 ? 0.054 8.447 12.777 1.00 93.12 158 ILE A CA 1
ATOM 1230 C C . ILE A 1 158 ? -1.346 7.842 12.629 1.00 93.12 158 ILE A C 1
ATOM 1232 O O . ILE A 1 158 ? -2.139 7.891 13.569 1.00 93.12 158 ILE A O 1
ATOM 1236 N N . CYS A 1 159 ? -1.654 7.232 11.483 1.00 92.94 159 CYS A N 1
ATOM 1237 C CA . CYS A 1 159 ? -2.972 6.664 11.200 1.00 92.94 159 CYS A CA 1
ATOM 1238 C C . CYS A 1 159 ? -3.329 5.544 12.188 1.00 92.94 159 CYS A C 1
ATOM 1240 O O . CYS A 1 159 ? -4.395 5.566 12.811 1.00 92.94 159 CYS A O 1
ATOM 1242 N N . ASN A 1 160 ? -2.407 4.601 12.405 1.00 94.00 160 ASN A N 1
ATOM 1243 C CA . ASN A 1 160 ? -2.628 3.507 13.349 1.00 94.00 160 ASN A CA 1
ATOM 1244 C C . ASN A 1 160 ? -2.630 3.996 14.806 1.00 94.00 160 ASN A C 1
ATOM 1246 O O . ASN A 1 160 ? -3.422 3.507 15.612 1.00 94.00 160 ASN A O 1
ATOM 1250 N N . GLY A 1 161 ? -1.826 5.011 15.138 1.00 93.88 161 GLY A N 1
ATOM 1251 C CA . GLY A 1 161 ? -1.849 5.668 16.446 1.00 93.88 161 GLY A CA 1
ATOM 1252 C C . GLY A 1 161 ? -3.201 6.315 16.759 1.00 93.88 161 GLY A C 1
ATOM 1253 O O . GLY A 1 161 ? -3.733 6.133 17.855 1.00 93.88 161 GLY A O 1
ATOM 1254 N N . ILE A 1 162 ? -3.809 7.001 15.785 1.00 94.44 162 ILE A N 1
ATOM 1255 C CA . ILE A 1 162 ? -5.154 7.578 15.925 1.00 94.44 162 ILE A CA 1
ATOM 1256 C C . ILE A 1 162 ? -6.193 6.474 16.143 1.00 94.44 162 ILE A C 1
ATOM 1258 O O . ILE A 1 162 ? -7.024 6.593 17.047 1.00 94.44 162 ILE A O 1
ATOM 1262 N N . PHE A 1 163 ? -6.144 5.377 15.380 1.00 93.88 163 PHE A N 1
ATOM 1263 C CA . PHE A 1 163 ? -7.073 4.265 15.594 1.00 93.88 163 PHE A CA 1
ATOM 1264 C C . PHE A 1 163 ? -6.920 3.621 16.973 1.00 93.88 163 PHE A C 1
ATOM 1266 O O . PHE A 1 163 ? -7.932 3.327 17.612 1.00 93.88 163 PHE A O 1
ATOM 1273 N N . LEU A 1 164 ? -5.690 3.453 17.467 1.00 94.56 164 LEU A N 1
ATOM 1274 C CA . LEU A 1 164 ? -5.443 2.965 18.825 1.00 94.56 164 LEU A CA 1
ATOM 1275 C C . LEU A 1 164 ? -5.992 3.923 19.884 1.00 94.56 164 LEU A C 1
ATOM 1277 O O . LEU A 1 164 ? -6.629 3.472 20.835 1.00 94.56 164 LEU A O 1
ATOM 1281 N N . ALA A 1 165 ? -5.808 5.233 19.711 1.00 94.31 165 ALA A N 1
ATOM 1282 C CA . ALA A 1 165 ? -6.356 6.234 20.622 1.00 94.31 165 ALA A CA 1
ATOM 1283 C C . ALA A 1 165 ? -7.892 6.191 20.651 1.00 94.31 165 ALA A C 1
ATOM 1285 O O . ALA A 1 165 ? -8.492 6.190 21.726 1.00 94.31 165 ALA A O 1
ATOM 1286 N N . ILE A 1 166 ? -8.540 6.079 19.487 1.00 92.12 166 ILE A N 1
ATOM 1287 C CA . ILE A 1 166 ? -9.997 5.914 19.391 1.00 92.12 166 ILE A CA 1
ATOM 1288 C C . ILE A 1 166 ? -10.435 4.621 20.083 1.00 92.12 166 ILE A C 1
ATOM 1290 O O . ILE A 1 166 ? -11.382 4.643 20.869 1.00 92.12 166 ILE A O 1
ATOM 1294 N N . LEU A 1 167 ? -9.747 3.503 19.835 1.00 92.50 167 LEU A N 1
ATOM 1295 C CA . LEU A 1 167 ? -10.067 2.221 20.461 1.00 92.50 167 LEU A CA 1
ATOM 1296 C C . LEU A 1 167 ? -9.935 2.292 21.988 1.00 92.50 167 LEU A C 1
ATOM 1298 O O . LEU A 1 167 ? -10.813 1.791 22.686 1.00 92.50 167 LEU A O 1
ATOM 1302 N N . ALA A 1 168 ? -8.898 2.957 22.504 1.00 91.31 168 ALA A N 1
ATOM 1303 C CA . ALA A 1 168 ? -8.702 3.184 23.934 1.00 91.31 168 ALA A CA 1
ATOM 1304 C 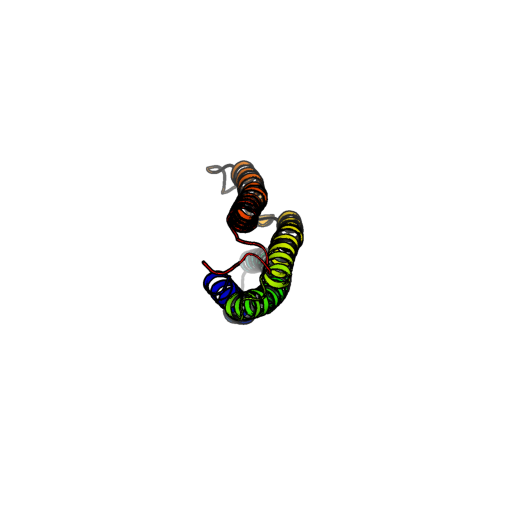C . ALA A 1 168 ? -9.805 4.071 24.539 1.00 91.31 168 ALA A C 1
ATOM 1306 O O . ALA A 1 168 ? -10.362 3.758 25.589 1.00 91.31 168 ALA A O 1
ATOM 1307 N N . LEU A 1 169 ? -10.196 5.152 23.861 1.00 90.06 169 LEU A N 1
ATOM 1308 C CA . LEU A 1 169 ? -11.300 6.003 24.317 1.00 90.06 169 LEU A CA 1
ATOM 1309 C C . LEU A 1 169 ? -12.626 5.238 24.353 1.00 90.06 169 LEU A C 1
ATOM 1311 O O . LEU A 1 169 ? -13.375 5.329 25.331 1.00 90.06 169 LEU A O 1
ATOM 1315 N N . VAL A 1 170 ? -12.908 4.455 23.308 1.00 87.44 170 VAL A N 1
ATOM 1316 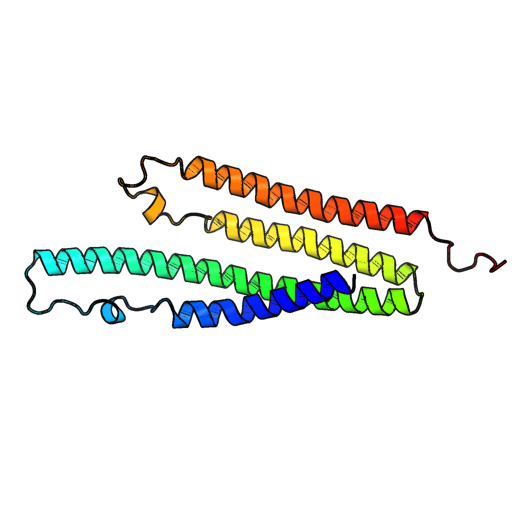C CA . VAL A 1 170 ? -14.099 3.607 23.245 1.00 87.44 170 VAL A CA 1
ATOM 1317 C C . VAL A 1 170 ? -14.046 2.553 24.341 1.00 87.44 170 VAL A C 1
ATOM 1319 O O . VAL A 1 170 ? -15.072 2.352 24.991 1.00 87.44 170 VAL A O 1
ATOM 1322 N N . SER A 1 171 ? -12.893 1.911 24.575 1.00 85.88 171 SER A N 1
ATOM 1323 C CA . SER A 1 171 ? -12.700 0.882 25.607 1.00 85.88 171 SER A CA 1
ATOM 1324 C C . SER A 1 171 ? -12.964 1.421 27.015 1.00 85.88 171 SER A C 1
ATOM 1326 O O . SER A 1 171 ? -13.640 0.754 27.792 1.00 85.88 171 SER A O 1
ATOM 1328 N N . MET A 1 172 ? -12.539 2.655 27.303 1.00 84.75 172 MET A N 1
ATOM 1329 C CA . MET A 1 172 ? -12.739 3.322 28.595 1.00 84.75 172 MET A CA 1
ATOM 1330 C C . MET A 1 172 ? -14.171 3.821 28.825 1.00 84.75 172 MET A C 1
ATOM 1332 O O . MET A 1 172 ? -14.657 3.801 29.953 1.00 84.75 172 MET A O 1
ATOM 1336 N N . LYS A 1 173 ? -14.854 4.323 27.786 1.00 78.88 173 LYS A N 1
ATOM 1337 C CA . LYS A 1 173 ? -16.171 4.985 27.927 1.00 78.88 173 LYS A CA 1
ATOM 1338 C C . LYS A 1 173 ? -17.360 4.045 28.000 1.00 78.88 173 LYS A C 1
ATOM 1340 O O . LYS A 1 173 ? -18.498 4.477 28.173 1.00 78.88 173 LYS A O 1
ATOM 1345 N N . SER A 1 174 ? -17.122 2.763 27.869 1.00 67.25 174 SER A N 1
ATOM 1346 C CA . SER A 1 174 ? -18.183 1.784 27.866 1.00 67.25 174 SER A CA 1
ATOM 1347 C C . SER A 1 174 ? -18.492 1.172 29.202 1.00 67.25 174 SER A C 1
ATOM 1349 O O . SER A 1 174 ? -17.588 0.840 29.967 1.00 67.25 174 SER A O 1
ATOM 1351 N N . LYS A 1 175 ? -19.767 0.868 29.404 1.00 60.59 175 LYS A N 1
ATOM 1352 C CA . LYS A 1 175 ? -20.174 0.004 30.501 1.00 60.59 175 LYS A CA 1
ATOM 1353 C C . LYS A 1 175 ? -19.719 -1.442 30.219 1.00 60.59 175 LYS A C 1
ATOM 1355 O O . LYS A 1 175 ? -19.947 -1.917 29.103 1.00 60.59 175 LYS A O 1
ATOM 1360 N N . PRO A 1 176 ? -19.075 -2.124 31.183 1.00 60.97 176 PRO A N 1
ATOM 1361 C CA . PRO A 1 176 ? -18.770 -3.544 31.060 1.00 60.97 176 PRO A CA 1
ATOM 1362 C C . PRO A 1 176 ? -20.061 -4.370 31.000 1.00 60.97 176 PRO A C 1
ATOM 1364 O O . PRO A 1 176 ? -21.091 -3.981 31.562 1.00 60.97 176 PRO A O 1
ATOM 1367 N N . GLU A 1 177 ? -20.004 -5.507 30.305 1.00 53.94 177 GLU A N 1
ATOM 1368 C CA . GLU A 1 177 ? -21.095 -6.482 30.260 1.00 53.94 177 GLU A CA 1
ATOM 1369 C C . GLU A 1 177 ? -21.386 -6.966 31.691 1.00 53.94 177 GLU A C 1
ATOM 1371 O O . GLU A 1 177 ? -20.556 -7.616 32.320 1.00 53.94 177 GLU A O 1
ATOM 1376 N N . GLY A 1 178 ? -22.538 -6.560 32.239 1.00 54.59 178 GLY A N 1
ATOM 1377 C CA . GLY A 1 178 ? -22.949 -6.863 33.618 1.00 54.59 178 GLY A CA 1
ATOM 1378 C C . GLY A 1 178 ? -23.300 -5.650 34.489 1.00 54.59 178 GLY A C 1
ATOM 1379 O O . GLY A 1 178 ? -23.826 -5.833 35.584 1.00 54.59 178 GLY A O 1
ATOM 1380 N N . ALA A 1 179 ? -23.073 -4.414 34.031 1.00 53.56 179 ALA A N 1
ATOM 1381 C CA . ALA A 1 179 ? -23.571 -3.240 34.750 1.00 53.56 179 ALA A CA 1
ATOM 1382 C C . ALA A 1 179 ? -25.113 -3.162 34.656 1.00 53.56 179 ALA A C 1
ATOM 1384 O O . ALA A 1 179 ? -25.643 -3.294 33.546 1.00 53.56 179 ALA A O 1
ATOM 1385 N N . PRO A 1 180 ? -25.842 -2.944 35.772 1.00 44.66 180 PRO A N 1
ATOM 1386 C CA . PRO A 1 180 ? -27.296 -2.862 35.745 1.00 44.66 180 PRO A CA 1
ATOM 1387 C C . PRO A 1 180 ? -27.761 -1.806 34.737 1.00 44.66 180 PRO A 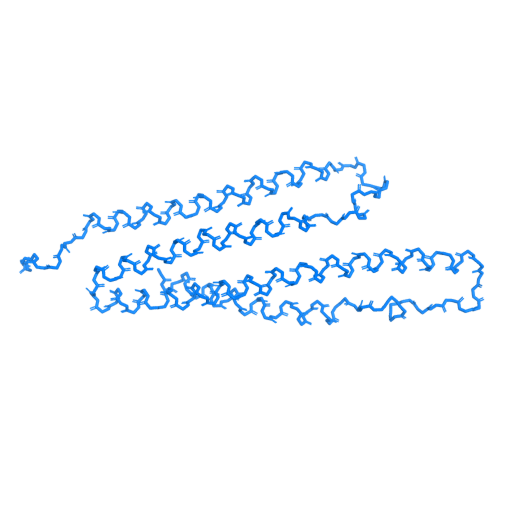C 1
ATOM 1389 O O . PRO A 1 180 ? -27.226 -0.694 34.671 1.00 44.66 180 PRO A O 1
ATOM 1392 N N . ARG A 1 181 ? -28.743 -2.189 33.914 1.00 52.84 181 ARG A N 1
ATOM 1393 C CA . ARG A 1 181 ? -29.515 -1.246 33.106 1.00 52.84 181 ARG A CA 1
ATOM 1394 C C . ARG A 1 181 ? -30.454 -0.535 34.076 1.00 52.84 181 ARG A C 1
ATOM 1396 O O . ARG A 1 181 ? -31.443 -1.132 34.488 1.00 52.84 181 ARG A O 1
ATOM 1403 N N . GLU A 1 182 ? -30.056 0.657 34.510 1.00 49.69 182 GLU A N 1
ATOM 1404 C CA . GLU A 1 182 ? -30.966 1.615 35.152 1.00 49.69 182 GLU A CA 1
ATOM 1405 C C . GLU A 1 182 ? -32.059 2.055 34.174 1.00 49.69 182 GLU A C 1
ATOM 1407 O O . GLU A 1 182 ? -31.735 2.214 32.970 1.00 49.69 182 GLU A O 1
#

Sequence (182 aa):
MGIISIFMVLGTFSAIVSPFLVDTLLPDDFEEIEPYPVDGSEEEKAEWEENEVFWDELVEYYDEMMGVIELQGLHSAILAFVGFFSTVVLWKGDRDLGIKLVGAWIGINALGGAGLFLMMSRIGFIPDFARNSEDVEVIDLSFIENLTLVIGGGQIVICNGIFLAILALVSMKSKPEGAPRE

Foldseek 3Di:
DLVVLVVLLVLLVCLVVVVVVCCVPQPQFCCVVPNQPPVDDPVSNVVSVVVRVVSNLVNVLVVLVSVLSNLSSVLSNVLSVLVVVLVVCVVVVVVVVSLVSLVVSLVSQLVSLVVSLVSDLVSFPDRPVRVPDPPPPPDDPVVVRVVCNCCSNVCSCVVSVVSVVVSVVVVVPDDPDPDDDD

pLDDT: mean 87.79, std 11.05, range [44.66, 97.19]

Secondary structure (DSSP, 8-state):
-HHHHHHHHHHHHHHHHHHHHHHHHS-S-GGGTS---TTS-HHHHHHHHHHHHHHHHHHHHHHHHHHHHHHHHHHHHHHHHHHHHHHHHHHHT-HHHHHHHHHHHHHHHHHHHHHHHHHHHHH-SS-HHHHH-TT--SS-HHHHHHHHHHHHHHHHHHHHHHHHHHHHHHHHHSPPTT----

Radius of gyration: 23.78 Å; chains: 1; bounding box: 54×31×80 Å